Protein AF-0000000069512132 (afdb_homodimer)

Solvent-accessible surface area (backbone atoms only — not comparable to full-atom values): 9515 Å² total; per-residue (Å²): 123,60,66,70,59,33,70,72,21,71,64,34,9,31,38,46,29,32,8,50,53,46,25,52,49,53,36,51,76,68,58,42,34,44,98,55,66,64,95,67,75,49,72,70,19,46,54,50,8,50,50,52,43,54,51,47,52,51,54,52,52,51,51,43,52,49,51,50,48,51,50,54,52,51,52,51,51,52,56,56,60,69,65,59,77,78,83,125,124,60,65,68,59,34,71,73,21,71,62,34,9,32,38,45,28,31,8,50,52,46,26,52,50,52,36,51,75,69,57,43,34,43,97,56,67,65,98,66,77,50,72,69,20,44,52,50,8,49,50,53,44,55,52,49,50,52,55,51,52,52,52,44,52,48,51,50,49,51,49,52,51,51,53,51,51,53,58,55,59,70,64,58,77,76,82,125

Structure (mmCIF, N/CA/C/O backbone):
data_AF-0000000069512132-model_v1
#
loop_
_entity.id
_entity.type
_entity.pdbx_description
1 polymer 'Uncharacterized protein'
#
loop_
_atom_site.group_PDB
_atom_site.id
_atom_site.type_symbol
_atom_site.label_atom_id
_atom_site.label_alt_id
_atom_site.label_comp_id
_atom_site.label_asym_id
_atom_site.label_entity_id
_atom_site.label_seq_id
_atom_site.pdbx_PDB_ins_code
_atom_site.Cartn_x
_atom_site.Cartn_y
_atom_site.Cartn_z
_atom_site.occupancy
_atom_site.B_iso_or_equiv
_atom_site.auth_seq_id
_atom_site.auth_comp_id
_atom_site.auth_asym_id
_atom_site.auth_atom_id
_atom_site.pdbx_PDB_model_num
ATOM 1 N N . MET A 1 1 ? 1.785 -17.875 -20.531 1 40.47 1 MET A N 1
ATOM 2 C CA . MET A 1 1 ? 1.748 -17.5 -19.125 1 40.47 1 MET A CA 1
ATOM 3 C C . MET A 1 1 ? 1.136 -18.625 -18.281 1 40.47 1 MET A C 1
ATOM 5 O O . MET A 1 1 ? 0.124 -19.203 -18.672 1 40.47 1 MET A O 1
ATOM 9 N N . LYS A 1 2 ? 1.857 -19.266 -17.422 1 53.16 2 LYS A N 1
ATOM 10 C CA . LYS A 1 2 ? 1.132 -20.188 -16.578 1 53.16 2 LYS A CA 1
ATOM 11 C C . LYS A 1 2 ? 0.004 -19.5 -15.828 1 53.16 2 LYS A C 1
ATOM 13 O O . LYS A 1 2 ? 0.148 -18.344 -15.414 1 53.16 2 LYS A O 1
ATOM 18 N N . PRO A 1 3 ? -1.119 -20.031 -15.977 1 50.53 3 PRO A N 1
ATOM 19 C CA . PRO A 1 3 ? -2.316 -19.438 -15.383 1 50.53 3 PRO A CA 1
ATOM 20 C C . PRO A 1 3 ? -2.057 -18.844 -14 1 50.53 3 PRO A C 1
ATOM 22 O O . PRO A 1 3 ? -2.662 -17.844 -13.633 1 50.53 3 PRO A O 1
ATOM 25 N N . GLN A 1 4 ? -1.118 -19.531 -13.258 1 53.06 4 GLN A N 1
ATOM 26 C CA . GLN A 1 4 ? -0.819 -19.109 -11.898 1 53.06 4 GLN A CA 1
ATOM 27 C C . GLN A 1 4 ? -0.022 -17.797 -11.898 1 53.06 4 GLN A C 1
ATOM 29 O O . GLN A 1 4 ? 0.077 -17.125 -10.875 1 53.06 4 GLN A O 1
ATOM 34 N N . GLU A 1 5 ? 0.376 -17.5 -13.133 1 62.75 5 GLU A N 1
ATOM 35 C CA . GLU A 1 5 ? 1.254 -16.344 -13.234 1 62.75 5 GLU A CA 1
ATOM 36 C C . GLU A 1 5 ? 0.478 -15.094 -13.672 1 62.75 5 GLU A C 1
ATOM 38 O O . GLU A 1 5 ? 1.031 -13.992 -13.719 1 62.75 5 GLU A O 1
ATOM 43 N N . SER A 1 6 ? -0.869 -15.406 -13.883 1 72.88 6 SER A N 1
ATOM 44 C CA . SER A 1 6 ? -1.742 -14.289 -14.234 1 72.88 6 SER A CA 1
ATOM 45 C C . SER A 1 6 ? -1.989 -13.383 -13.039 1 72.88 6 SER A C 1
ATOM 47 O O . SER A 1 6 ? -2.141 -13.859 -11.906 1 72.88 6 SER A O 1
ATOM 49 N N . LEU A 1 7 ? -1.9 -12.125 -13.219 1 77.25 7 LEU A N 1
ATOM 50 C CA . LEU A 1 7 ? -2.201 -11.125 -12.195 1 77.25 7 LEU A CA 1
ATOM 51 C C . LEU A 1 7 ? -3.592 -11.352 -11.617 1 77.25 7 LEU A C 1
ATOM 53 O O . LEU A 1 7 ? -3.857 -10.977 -10.469 1 77.25 7 LEU A O 1
ATOM 57 N N . TYR A 1 8 ? -4.371 -12.125 -12.352 1 82.75 8 TYR A N 1
ATOM 58 C CA . TYR A 1 8 ? -5.766 -12.266 -11.938 1 82.75 8 TYR A CA 1
ATOM 59 C C . TYR A 1 8 ? -6.02 -13.641 -11.336 1 82.75 8 TYR A C 1
ATOM 61 O O . TYR A 1 8 ? -7.148 -13.953 -10.953 1 82.75 8 TYR A O 1
ATOM 69 N N . SER A 1 9 ? -4.961 -14.391 -11.242 1 86.81 9 SER A N 1
ATOM 70 C CA . SER A 1 9 ? -5.137 -15.695 -10.625 1 86.81 9 SER A CA 1
ATOM 71 C C . SER A 1 9 ? -5.402 -15.578 -9.133 1 86.81 9 SER A C 1
ATOM 73 O O . SER A 1 9 ? -5.008 -14.594 -8.5 1 86.81 9 SER A O 1
ATOM 75 N N . GLU A 1 10 ? -6.082 -16.594 -8.586 1 90.31 10 GLU A N 1
ATOM 76 C CA . GLU A 1 10 ? -6.355 -16.609 -7.152 1 90.31 10 GLU A CA 1
ATOM 77 C C . GLU A 1 10 ? -5.062 -16.594 -6.344 1 90.31 10 GLU A C 1
ATOM 79 O O . GLU A 1 10 ? -4.996 -15.984 -5.277 1 90.31 10 GLU A O 1
ATOM 84 N N . VAL A 1 11 ? -4.051 -17.25 -6.852 1 88.94 11 VAL A N 1
ATOM 85 C CA . VAL A 1 11 ? -2.754 -17.297 -6.184 1 88.94 11 VAL A CA 1
ATOM 86 C C . VAL A 1 11 ? -2.137 -15.906 -6.133 1 88.94 11 VAL A C 1
ATOM 88 O O . VAL A 1 11 ? -1.616 -15.484 -5.098 1 88.94 11 VAL A O 1
ATOM 91 N N . SER A 1 12 ? -2.199 -15.148 -7.234 1 90.44 12 SER A N 1
ATOM 92 C CA . SER A 1 12 ? -1.646 -13.797 -7.309 1 90.44 12 SER A CA 1
ATOM 93 C C . SER A 1 12 ? -2.426 -12.828 -6.422 1 90.44 12 SER A C 1
ATOM 95 O O . SER A 1 12 ? -1.834 -11.984 -5.75 1 90.44 12 SER A O 1
ATOM 97 N N . LYS A 1 13 ? -3.744 -13.023 -6.414 1 93.5 13 LYS A N 1
ATOM 98 C CA . LYS A 1 13 ? -4.594 -12.188 -5.578 1 93.5 13 LYS A CA 1
ATOM 99 C C . LYS A 1 13 ? -4.277 -12.383 -4.098 1 93.5 13 LYS A C 1
ATOM 101 O O . LYS A 1 13 ? -4.23 -11.422 -3.332 1 93.5 13 LYS A O 1
ATOM 106 N N . LEU A 1 14 ? -4.082 -13.633 -3.736 1 95.5 14 LEU A N 1
ATOM 107 C CA . LEU A 1 14 ? -3.746 -13.961 -2.355 1 95.5 14 LEU A CA 1
ATOM 108 C C . LEU A 1 14 ? -2.377 -13.406 -1.98 1 95.5 14 LEU A C 1
ATOM 110 O O . LEU A 1 14 ? -2.193 -12.883 -0.879 1 95.5 14 LEU A O 1
ATOM 114 N N . ARG A 1 15 ? -1.436 -13.516 -2.848 1 94.75 15 ARG A N 1
ATOM 115 C CA . ARG A 1 15 ? -0.086 -13.016 -2.602 1 94.75 15 ARG A CA 1
ATOM 116 C C . ARG A 1 15 ? -0.091 -11.508 -2.381 1 94.75 15 ARG A C 1
ATOM 118 O O . ARG A 1 15 ? 0.563 -11.008 -1.464 1 94.75 15 ARG A O 1
ATOM 125 N N . LEU A 1 16 ? -0.867 -10.805 -3.244 1 96.69 16 LEU A N 1
ATOM 126 C CA . LEU A 1 16 ? -0.93 -9.352 -3.08 1 96.69 16 LEU A CA 1
ATOM 127 C C . LEU A 1 16 ? -1.657 -8.984 -1.793 1 96.69 16 LEU A C 1
ATOM 129 O O . LEU A 1 16 ? -1.278 -8.023 -1.114 1 96.69 16 LEU A O 1
ATOM 133 N N . LYS A 1 17 ? -2.693 -9.742 -1.47 1 98 17 LYS A N 1
ATOM 134 C CA . LYS A 1 17 ? -3.369 -9.516 -0.197 1 98 17 LYS A CA 1
ATOM 135 C C . LYS A 1 17 ? -2.4 -9.648 0.974 1 98 17 LYS A C 1
ATOM 137 O O . LYS A 1 17 ? -2.365 -8.797 1.859 1 98 17 LYS A O 1
ATOM 142 N N . ASP A 1 18 ? -1.622 -10.688 1.004 1 98.06 18 ASP A N 1
ATOM 143 C CA . ASP A 1 18 ? -0.634 -10.914 2.055 1 98.06 18 ASP A CA 1
ATOM 144 C C . ASP A 1 18 ? 0.43 -9.82 2.051 1 98.06 18 ASP A C 1
ATOM 146 O O . ASP A 1 18 ? 0.897 -9.398 3.111 1 98.06 18 ASP A O 1
ATOM 150 N N . ALA A 1 19 ? 0.837 -9.359 0.875 1 98 19 ALA A N 1
ATOM 151 C CA . ALA A 1 19 ? 1.799 -8.266 0.747 1 98 19 ALA A CA 1
ATOM 152 C C . ALA A 1 19 ? 1.257 -6.98 1.367 1 98 19 ALA A C 1
ATOM 154 O O . ALA A 1 19 ? 1.981 -6.266 2.061 1 98 19 ALA A O 1
ATOM 155 N N . VAL A 1 20 ? -0.03 -6.75 1.13 1 98.44 20 VAL A N 1
ATOM 156 C CA . VAL A 1 20 ? -0.68 -5.555 1.654 1 98.44 20 VAL A CA 1
ATOM 157 C C . VAL A 1 20 ? -0.74 -5.625 3.178 1 98.44 20 VAL A C 1
ATOM 159 O O . VAL A 1 20 ? -0.528 -4.621 3.861 1 98.44 20 VAL A O 1
ATOM 162 N N . ILE A 1 21 ? -1.002 -6.789 3.705 1 98.12 21 ILE A N 1
ATOM 163 C CA . ILE A 1 21 ? -1.031 -6.98 5.152 1 98.12 21 ILE A CA 1
ATOM 164 C C . ILE A 1 21 ? 0.354 -6.711 5.734 1 98.12 21 ILE A C 1
ATOM 166 O O . ILE A 1 21 ? 0.486 -6.008 6.738 1 98.12 21 ILE A O 1
ATOM 170 N N . TYR A 1 22 ? 1.354 -7.223 5.137 1 98.44 22 TYR A N 1
ATOM 171 C CA . TYR A 1 22 ? 2.725 -7.012 5.59 1 98.44 22 TYR A CA 1
ATOM 172 C C . TYR A 1 22 ? 3.105 -5.539 5.5 1 98.44 22 TYR A C 1
ATOM 174 O O . TYR A 1 22 ? 3.688 -4.984 6.434 1 98.44 22 TYR A O 1
ATOM 182 N N . TYR A 1 23 ? 2.74 -4.922 4.367 1 98.5 23 TYR A N 1
ATOM 183 C CA . TYR A 1 23 ? 2.932 -3.498 4.109 1 98.5 23 TYR A CA 1
ATOM 184 C C . TYR A 1 23 ? 2.311 -2.656 5.219 1 98.5 23 TYR A C 1
ATOM 186 O O . TYR A 1 23 ? 2.957 -1.755 5.758 1 98.5 23 TYR A O 1
ATOM 194 N N . GLN A 1 24 ? 1.057 -2.979 5.605 1 98 24 GLN A N 1
ATOM 195 C CA . GLN A 1 24 ? 0.37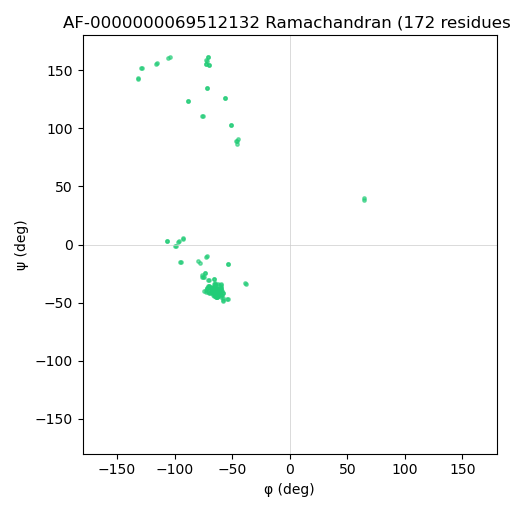9 -2.248 6.672 1 98 24 GLN A CA 1
ATOM 196 C C . GLN A 1 24 ? 1.073 -2.463 8.016 1 98 24 GLN A C 1
ATOM 198 O O . GLN A 1 24 ? 1.152 -1.544 8.828 1 98 24 GLN A O 1
ATOM 203 N N . GLY A 1 25 ? 1.535 -3.674 8.273 1 97.62 25 GLY A N 1
ATOM 204 C CA . GLY A 1 25 ? 2.311 -3.959 9.469 1 97.62 25 GLY A CA 1
ATOM 205 C C . GLY A 1 25 ? 3.57 -3.121 9.578 1 97.62 25 GLY A C 1
ATOM 206 O O . GLY A 1 25 ? 3.9 -2.627 10.664 1 97.62 25 GLY A O 1
ATOM 207 N N . LEU A 1 26 ? 4.285 -2.932 8.5 1 98.12 26 LEU A N 1
ATOM 208 C CA . LEU A 1 26 ? 5.492 -2.115 8.477 1 98.12 26 LEU A CA 1
ATOM 209 C C . LEU A 1 26 ? 5.172 -0.661 8.797 1 98.12 26 LEU A C 1
ATOM 211 O O . LEU A 1 26 ? 5.887 -0.019 9.578 1 98.12 26 LEU A O 1
ATOM 215 N N . LEU A 1 27 ? 4.055 -0.128 8.156 1 97.75 27 LEU A N 1
ATOM 216 C CA . LEU A 1 27 ? 3.643 1.243 8.43 1 97.75 27 LEU A CA 1
ATOM 217 C C . LEU A 1 27 ? 3.35 1.43 9.914 1 97.75 27 LEU A C 1
ATOM 219 O O . LEU A 1 27 ? 3.766 2.426 10.516 1 97.75 27 LEU A O 1
ATOM 223 N N . ALA A 1 28 ? 2.627 0.438 10.539 1 97.31 28 ALA A N 1
ATOM 224 C CA . ALA A 1 28 ? 2.242 0.51 11.945 1 97.31 28 ALA A CA 1
ATOM 225 C C . ALA A 1 28 ? 3.463 0.414 12.852 1 97.31 28 ALA A C 1
ATOM 227 O O . ALA A 1 28 ? 3.594 1.178 13.812 1 97.31 28 ALA A O 1
ATOM 228 N N . GLN A 1 29 ? 4.398 -0.44 12.547 1 97 29 GLN A N 1
ATOM 229 C CA . GLN A 1 29 ? 5.598 -0.66 13.352 1 97 29 GLN A CA 1
ATOM 230 C C . GLN A 1 29 ? 6.488 0.578 13.359 1 97 29 GLN A C 1
ATOM 232 O O . GLN A 1 29 ? 7.18 0.843 14.352 1 97 29 GLN A O 1
ATOM 237 N N . ASN A 1 30 ? 6.461 1.356 12.305 1 95.06 30 ASN A N 1
ATOM 238 C CA . ASN A 1 30 ? 7.293 2.551 12.195 1 95.06 30 ASN A CA 1
ATOM 239 C C . ASN A 1 30 ? 6.527 3.807 12.594 1 95.06 30 ASN A C 1
ATOM 241 O O . ASN A 1 30 ? 7.027 4.922 12.43 1 95.06 30 ASN A O 1
ATOM 245 N N . ASN A 1 31 ? 5.301 3.68 13.016 1 94.56 31 ASN A N 1
ATOM 246 C CA . ASN A 1 31 ? 4.469 4.766 13.523 1 94.56 31 ASN A CA 1
ATOM 247 C C . ASN A 1 31 ? 4.176 5.797 12.438 1 94.56 31 ASN A C 1
ATOM 249 O O . ASN A 1 31 ? 4.203 7 12.695 1 94.56 31 ASN A O 1
ATOM 253 N N . PHE A 1 32 ? 3.92 5.211 11.18 1 95.38 32 PHE A N 1
ATOM 254 C CA . PHE A 1 32 ? 3.648 6.102 10.062 1 95.38 32 PHE A CA 1
ATOM 255 C C . PHE A 1 32 ? 2.148 6.285 9.859 1 95.38 32 PHE A C 1
ATOM 257 O O . PHE A 1 32 ? 1.717 7.203 9.156 1 95.38 32 PHE A O 1
ATOM 264 N N . ILE A 1 33 ? 1.326 5.418 10.461 1 96.56 33 ILE A N 1
ATOM 265 C CA . ILE A 1 33 ? -0.119 5.523 10.297 1 96.56 33 ILE A CA 1
ATOM 266 C C . ILE A 1 33 ? -0.799 5.535 11.664 1 96.56 33 ILE A C 1
ATOM 268 O O . ILE A 1 33 ? -0.281 4.969 12.625 1 96.56 33 ILE A O 1
ATOM 272 N N . SER A 1 34 ? -1.932 6.164 11.719 1 95.94 34 SER A N 1
ATOM 273 C CA . SER A 1 34 ? -2.793 6.125 12.898 1 95.94 34 SER A CA 1
ATOM 274 C C . SER A 1 34 ? -3.477 4.77 13.039 1 95.94 34 SER A C 1
ATOM 276 O O . SER A 1 34 ? -3.615 4.035 12.055 1 95.94 34 SER A O 1
ATOM 278 N N . SER A 1 35 ? -3.846 4.449 14.242 1 94.75 35 SER A N 1
ATOM 279 C CA . SER A 1 35 ? -4.582 3.215 14.492 1 94.75 35 SER A CA 1
ATOM 280 C C . SER A 1 35 ? -6.027 3.324 14.008 1 94.75 35 SER A C 1
ATOM 282 O O . SER A 1 35 ? -6.652 2.318 13.672 1 94.75 35 SER A O 1
ATOM 284 N N . GLU A 1 36 ? -6.48 4.586 13.953 1 93.19 36 GLU A N 1
ATOM 285 C CA . GLU A 1 36 ? -7.859 4.828 13.531 1 93.19 36 GLU A CA 1
ATOM 286 C C . GLU A 1 36 ? -7.902 5.609 12.219 1 93.19 36 GLU A C 1
ATOM 288 O O . GLU A 1 36 ? -6.934 6.27 11.852 1 93.19 36 GLU A O 1
ATOM 293 N N . SER A 1 37 ? -9.023 5.426 11.547 1 93.44 37 SER A N 1
ATOM 294 C CA . SER A 1 37 ? -9.242 6.18 10.312 1 93.44 37 SER A CA 1
ATOM 295 C C . SER A 1 37 ? -10.25 7.297 10.523 1 93.44 37 SER A C 1
ATOM 297 O O . SER A 1 37 ? -10.969 7.316 11.531 1 93.44 37 SER A O 1
ATOM 299 N N . SER A 1 38 ? -10.242 8.234 9.672 1 91.75 38 SER A N 1
ATOM 300 C CA . SER A 1 38 ? -11.219 9.312 9.695 1 91.75 38 SER A CA 1
ATOM 301 C C . SER A 1 38 ? -12.602 8.82 9.266 1 91.75 38 SER A C 1
ATOM 303 O O . SER A 1 38 ? -12.719 7.77 8.625 1 91.75 38 SER A O 1
ATOM 305 N N . ALA A 1 39 ? -13.562 9.547 9.664 1 92.81 39 ALA A N 1
ATOM 306 C CA . ALA A 1 39 ? -14.93 9.242 9.242 1 92.81 39 ALA A CA 1
ATOM 307 C C . ALA A 1 39 ? -15.086 9.414 7.734 1 92.81 39 ALA A C 1
ATOM 309 O O . ALA A 1 39 ? -15.891 8.727 7.109 1 92.81 39 ALA A O 1
ATOM 310 N N . SER A 1 40 ? -14.344 10.398 7.211 1 94.44 40 SER A N 1
ATOM 311 C CA . SER A 1 40 ? -14.352 10.633 5.773 1 94.44 40 SER A CA 1
ATOM 312 C C . SER A 1 40 ? -12.93 10.773 5.227 1 94.44 40 SER A C 1
ATOM 314 O O . SER A 1 40 ? -12.07 11.375 5.871 1 94.44 40 SER A O 1
ATOM 316 N N . ILE A 1 41 ? -12.773 10.234 4.031 1 95.94 41 ILE A N 1
ATOM 317 C CA . ILE A 1 41 ? -11.469 10.289 3.385 1 95.94 41 ILE A CA 1
ATOM 318 C C . ILE A 1 41 ? -11.344 11.586 2.58 1 95.94 41 ILE A C 1
ATOM 320 O O . ILE A 1 41 ? -12.172 11.859 1.704 1 95.94 41 ILE A O 1
ATOM 324 N N . SER A 1 42 ? -10.281 12.375 2.916 1 93.81 42 SER A N 1
ATOM 325 C CA . SER A 1 42 ? -10.062 13.641 2.232 1 93.81 42 SER A CA 1
ATOM 326 C C . SER A 1 42 ? -9.602 13.422 0.795 1 93.81 42 SER A C 1
ATOM 328 O O . SER A 1 42 ? -9.133 12.336 0.445 1 93.81 42 SER A O 1
ATOM 330 N N . HIS A 1 43 ? -9.75 14.484 -0.05 1 95.19 43 HIS A N 1
ATOM 331 C CA . HIS A 1 43 ? -9.273 14.438 -1.427 1 95.19 43 HIS A CA 1
ATOM 332 C C . HIS A 1 43 ? -7.77 14.188 -1.48 1 95.19 43 HIS A C 1
ATOM 334 O O . HIS A 1 43 ? -7.289 13.43 -2.322 1 95.19 43 HIS A O 1
ATOM 340 N N . GLU A 1 44 ? -6.992 14.766 -0.528 1 92.31 44 GLU A N 1
ATOM 341 C CA . GLU A 1 44 ? -5.543 14.578 -0.466 1 92.31 44 GLU A CA 1
ATOM 342 C C . GLU A 1 44 ? -5.191 13.125 -0.174 1 92.31 44 GLU A C 1
ATOM 344 O O . GLU A 1 44 ? -4.266 12.57 -0.776 1 92.31 44 GLU A O 1
ATOM 349 N N . ALA A 1 45 ? -5.941 12.523 0.757 1 95.31 45 ALA A N 1
ATOM 350 C CA . ALA A 1 45 ? -5.723 11.117 1.082 1 95.31 45 ALA A CA 1
ATOM 351 C C . ALA A 1 45 ? -6.051 10.219 -0.11 1 95.31 45 ALA A C 1
ATOM 353 O O . ALA A 1 45 ? -5.348 9.242 -0.37 1 95.31 45 ALA A O 1
ATOM 354 N N . MET A 1 46 ? -7.098 10.625 -0.887 1 97.56 46 MET A N 1
ATOM 355 C CA . MET A 1 46 ? -7.473 9.852 -2.066 1 97.56 46 MET A CA 1
ATOM 356 C C . MET A 1 46 ? -6.375 9.898 -3.123 1 97.56 46 MET A C 1
ATOM 358 O O . MET A 1 46 ? -6.055 8.883 -3.744 1 97.56 46 MET A O 1
ATOM 362 N N . LEU A 1 47 ? -5.805 11.055 -3.318 1 96.5 47 LEU A N 1
ATOM 363 C CA . LEU A 1 47 ? -4.723 11.211 -4.285 1 96.5 47 LEU A CA 1
ATOM 364 C C . LEU A 1 47 ? -3.514 10.367 -3.889 1 96.5 47 LEU A C 1
ATOM 366 O O . LEU A 1 47 ? -2.896 9.719 -4.738 1 96.5 47 LEU A O 1
ATOM 370 N N . MET A 1 48 ? -3.203 10.359 -2.604 1 96.06 48 MET A N 1
ATOM 371 C CA . MET A 1 48 ? -2.09 9.555 -2.105 1 96.06 48 MET A CA 1
ATOM 372 C C . MET A 1 48 ? -2.367 8.07 -2.291 1 96.06 48 MET A C 1
ATOM 374 O O . MET A 1 48 ? -1.491 7.316 -2.725 1 96.06 48 MET A O 1
ATOM 378 N N . GLY A 1 49 ? -3.635 7.676 -1.969 1 98.19 49 GLY A N 1
ATOM 379 C CA . GLY A 1 49 ? -4.031 6.293 -2.176 1 98.19 49 GLY A CA 1
ATOM 380 C C . GLY A 1 49 ? -3.938 5.855 -3.627 1 98.19 49 GLY A C 1
ATOM 381 O O . GLY A 1 49 ? -3.539 4.727 -3.914 1 98.19 49 GLY A O 1
ATOM 382 N N . GLU A 1 50 ? -4.305 6.75 -4.566 1 98.19 50 GLU A N 1
ATOM 383 C CA . GLU A 1 50 ? -4.195 6.469 -5.992 1 98.19 50 GLU A CA 1
ATOM 384 C C . GLU A 1 50 ? -2.736 6.301 -6.41 1 98.19 50 GLU A C 1
ATOM 386 O O . GLU A 1 50 ? -2.418 5.445 -7.242 1 98.19 50 GLU A O 1
ATOM 391 N N . GLU A 1 51 ? -1.879 7.094 -5.863 1 97.5 51 GLU A N 1
ATOM 392 C CA . GLU A 1 51 ? -0.458 6.984 -6.18 1 97.5 51 GLU A CA 1
ATOM 393 C C . GLU A 1 51 ? 0.116 5.656 -5.699 1 97.5 51 GLU A C 1
ATOM 395 O O . GLU A 1 51 ? 0.87 5 -6.422 1 97.5 51 GLU A O 1
ATOM 400 N N . ILE A 1 52 ? -0.216 5.238 -4.496 1 98.38 52 ILE A N 1
ATOM 401 C CA . ILE A 1 52 ? 0.209 3.941 -3.975 1 98.38 52 ILE A CA 1
ATOM 402 C C . ILE A 1 52 ? -0.321 2.826 -4.871 1 98.38 52 ILE A C 1
ATOM 404 O O . ILE A 1 52 ? 0.4 1.873 -5.18 1 98.38 52 ILE A O 1
ATOM 408 N N . PHE A 1 53 ? -1.589 2.996 -5.352 1 98.44 53 PHE A N 1
ATOM 409 C CA . PHE A 1 53 ? -2.23 2.018 -6.219 1 98.44 53 PHE A CA 1
ATOM 410 C C . PHE A 1 53 ? -1.485 1.896 -7.543 1 98.44 53 PHE A C 1
ATOM 412 O O . PHE A 1 53 ? -1.151 0.792 -7.977 1 98.44 53 PHE A O 1
ATOM 419 N N . GLN A 1 54 ? -1.126 3.041 -8.141 1 97.81 54 GLN A N 1
ATOM 420 C CA . GLN A 1 54 ? -0.418 3.041 -9.414 1 97.81 54 GLN A CA 1
ATOM 421 C C . GLN A 1 54 ? 0.971 2.424 -9.273 1 97.81 54 GLN A C 1
ATOM 423 O O . GLN A 1 54 ? 1.417 1.681 -10.148 1 97.81 54 GLN A O 1
ATOM 428 N N . ASN A 1 55 ? 1.623 2.725 -8.164 1 97.19 55 ASN A N 1
ATOM 429 C CA . ASN A 1 55 ? 2.928 2.123 -7.914 1 97.19 55 ASN A CA 1
ATOM 430 C C . ASN A 1 55 ? 2.824 0.612 -7.73 1 97.19 55 ASN A C 1
ATOM 432 O O . ASN A 1 55 ? 3.709 -0.132 -8.156 1 97.19 55 ASN A O 1
ATOM 436 N N . THR A 1 56 ? 1.766 0.133 -7.059 1 97.62 56 THR A N 1
ATOM 437 C CA . THR A 1 56 ? 1.539 -1.298 -6.883 1 97.62 56 THR A CA 1
ATOM 438 C C . THR A 1 56 ? 1.317 -1.978 -8.234 1 97.62 56 THR A C 1
ATOM 440 O O . THR A 1 56 ? 1.848 -3.062 -8.484 1 97.62 56 THR A O 1
ATOM 443 N N . LEU A 1 57 ? 0.579 -1.302 -9.172 1 95.44 57 LEU A N 1
ATOM 444 C CA . LEU A 1 57 ? 0.369 -1.842 -10.516 1 95.44 57 LEU A CA 1
ATOM 445 C C . LEU A 1 57 ? 1.692 -1.977 -11.258 1 95.44 57 LEU A C 1
ATOM 447 O O . LEU A 1 57 ? 1.892 -2.936 -12.008 1 95.44 57 LEU A O 1
ATOM 451 N N . ALA A 1 58 ? 2.543 -0.988 -11.031 1 94.06 58 ALA A N 1
ATOM 452 C CA . ALA A 1 58 ? 3.855 -1.038 -11.672 1 94.06 58 ALA A CA 1
ATOM 453 C C . ALA A 1 58 ? 4.672 -2.219 -11.156 1 94.06 58 ALA A C 1
ATOM 455 O O . ALA A 1 58 ? 5.352 -2.895 -11.93 1 94.06 58 ALA A O 1
ATOM 456 N N . ILE A 1 59 ? 4.633 -2.504 -9.859 1 94.25 59 ILE A N 1
ATOM 457 C CA . ILE A 1 59 ? 5.305 -3.648 -9.258 1 94.25 59 ILE A CA 1
ATOM 458 C C . ILE A 1 59 ? 4.789 -4.941 -9.883 1 94.25 59 ILE A C 1
ATOM 460 O O . ILE A 1 59 ? 5.578 -5.812 -10.258 1 94.25 59 ILE A O 1
ATOM 464 N N . LEU A 1 60 ? 3.467 -5.082 -10.039 1 92.25 60 LEU A N 1
ATOM 465 C CA . LEU A 1 60 ? 2.838 -6.285 -10.578 1 92.25 60 LEU A CA 1
ATOM 466 C C . LEU A 1 60 ? 3.217 -6.484 -12.039 1 92.25 60 LEU A C 1
ATOM 468 O O . LEU A 1 60 ? 3.471 -7.613 -12.469 1 92.25 60 LEU A O 1
ATOM 472 N N . ALA A 1 61 ? 3.264 -5.414 -12.797 1 87.38 61 ALA A N 1
ATOM 473 C CA . ALA A 1 61 ? 3.627 -5.477 -14.211 1 87.38 61 ALA A CA 1
ATOM 474 C C . ALA A 1 61 ? 5.055 -5.988 -14.391 1 87.38 61 ALA A C 1
ATOM 476 O O . ALA A 1 61 ? 5.328 -6.777 -15.297 1 87.38 61 ALA A O 1
ATOM 477 N N . GLU A 1 62 ? 5.898 -5.551 -13.492 1 83.5 62 GLU A N 1
ATOM 478 C CA . GLU A 1 62 ? 7.293 -5.988 -13.539 1 83.5 62 GLU A CA 1
ATOM 479 C C . GLU A 1 62 ? 7.41 -7.484 -13.258 1 83.5 62 GLU A C 1
ATOM 481 O O . GLU A 1 62 ? 8.219 -8.18 -13.883 1 83.5 62 GLU A O 1
ATOM 486 N N . LYS A 1 63 ? 6.609 -7.953 -12.375 1 78.69 63 LYS A N 1
ATOM 487 C CA . LYS A 1 63 ? 6.652 -9.367 -12.008 1 78.69 63 LYS A CA 1
ATOM 488 C C . LYS A 1 63 ? 6.105 -10.242 -13.125 1 78.69 63 LYS A C 1
ATOM 490 O O . LYS A 1 63 ? 6.605 -11.352 -13.352 1 78.69 63 LYS A O 1
ATOM 495 N N . ILE A 1 64 ? 5.105 -9.852 -13.836 1 69.88 64 ILE A N 1
ATOM 496 C CA . ILE A 1 64 ? 4.555 -10.562 -14.984 1 69.88 64 ILE A CA 1
ATOM 497 C C . ILE A 1 64 ? 5.586 -10.602 -16.109 1 69.88 64 ILE A C 1
ATOM 499 O O . ILE A 1 64 ? 5.793 -11.641 -16.734 1 69.88 64 ILE A O 1
ATOM 503 N N . ILE A 1 65 ? 6.281 -9.539 -16.328 1 65.56 65 ILE A N 1
ATOM 504 C CA . ILE A 1 65 ? 7.285 -9.43 -17.375 1 65.56 65 ILE A CA 1
ATOM 505 C C . ILE A 1 65 ? 8.453 -10.359 -17.078 1 65.56 65 ILE A C 1
ATOM 507 O O . ILE A 1 65 ? 8.93 -11.086 -17.953 1 65.56 65 ILE A O 1
ATOM 511 N N . VAL A 1 66 ? 8.766 -10.445 -15.836 1 64.94 66 VAL A N 1
ATOM 512 C CA . VAL A 1 66 ? 9.891 -11.289 -15.43 1 64.94 66 VAL A CA 1
ATOM 513 C C . VAL A 1 66 ? 9.5 -12.766 -15.562 1 64.94 66 VAL A C 1
ATOM 515 O O . VAL A 1 66 ? 10.281 -13.57 -16.078 1 64.94 66 VAL A O 1
ATOM 518 N N . SER A 1 67 ? 8.305 -13.031 -15.18 1 66.88 67 SER A N 1
ATOM 519 C CA . SER A 1 67 ? 7.82 -14.398 -15.297 1 66.88 67 SER A CA 1
ATOM 520 C C . SER A 1 67 ? 7.766 -14.844 -16.75 1 66.88 67 SER A C 1
ATOM 522 O O . SER A 1 67 ? 8.18 -15.953 -17.094 1 66.88 67 SER A O 1
ATOM 524 N N . ASP A 1 68 ? 7.332 -13.969 -17.625 1 67.81 68 ASP A N 1
ATOM 525 C CA . ASP A 1 68 ? 7.254 -14.281 -19.047 1 67.81 68 ASP A CA 1
ATOM 526 C C . ASP A 1 68 ? 8.641 -14.469 -19.656 1 67.81 68 ASP A C 1
ATOM 528 O O . ASP A 1 68 ? 8.867 -15.391 -20.438 1 67.81 68 ASP A O 1
ATOM 532 N N . GLU A 1 69 ? 9.531 -13.68 -19.203 1 65.5 69 GLU A N 1
ATOM 533 C CA . GLU A 1 69 ? 10.906 -13.781 -19.703 1 65.5 69 GLU A CA 1
ATOM 534 C C . GLU A 1 69 ? 11.562 -15.078 -19.234 1 65.5 69 GLU A C 1
ATOM 536 O O . GLU A 1 69 ? 12.305 -15.711 -19.984 1 65.5 69 GLU A O 1
ATOM 541 N N . GLU A 1 70 ? 11.289 -15.391 -17.922 1 62.34 70 GLU A N 1
ATOM 542 C CA . GLU A 1 70 ? 11.805 -16.641 -17.375 1 62.34 70 GLU A CA 1
ATOM 543 C C . GLU A 1 70 ? 11.219 -17.844 -18.109 1 62.34 70 GLU A C 1
ATOM 545 O O . GLU A 1 70 ? 11.922 -18.828 -18.359 1 62.34 70 GLU A O 1
ATOM 550 N N . LEU A 1 71 ? 10.023 -17.734 -18.516 1 57.5 71 LEU A N 1
ATOM 551 C CA . LEU A 1 71 ? 9.375 -18.797 -19.281 1 57.5 71 LEU A CA 1
ATOM 552 C C . LEU A 1 71 ? 9.992 -18.906 -20.672 1 57.5 71 LEU A C 1
ATOM 554 O O . LEU A 1 71 ? 10.203 -20.016 -21.172 1 57.5 71 LEU A O 1
ATOM 558 N N . ILE A 1 72 ? 10.312 -17.734 -21.234 1 61.09 72 ILE A N 1
ATOM 559 C CA . ILE A 1 72 ? 10.93 -17.734 -22.562 1 61.09 72 ILE A CA 1
ATOM 560 C C . ILE A 1 72 ? 12.336 -18.344 -22.469 1 61.09 72 ILE A C 1
ATOM 562 O O . ILE A 1 72 ? 12.734 -19.125 -23.344 1 61.09 72 ILE A O 1
ATOM 566 N N . HIS A 1 73 ? 13.031 -18.031 -21.359 1 61.25 73 HIS A N 1
ATOM 567 C CA . HIS A 1 73 ? 14.391 -18.547 -21.188 1 61.25 73 HIS A CA 1
ATOM 568 C C . HIS A 1 73 ? 14.375 -20.047 -20.875 1 61.25 73 HIS A C 1
ATOM 570 O O . HIS A 1 73 ? 15.242 -20.781 -21.359 1 61.25 73 HIS A O 1
ATOM 576 N N . GLU A 1 74 ? 13.477 -20.484 -20.109 1 57.22 74 GLU A N 1
ATOM 577 C CA . GLU A 1 74 ? 13.359 -21.906 -19.781 1 57.22 74 GLU A CA 1
ATOM 578 C C . GLU A 1 74 ? 12.961 -22.719 -21 1 57.22 74 GLU A C 1
ATOM 580 O O . GLU A 1 74 ? 13.461 -23.828 -21.203 1 57.22 74 GLU A O 1
ATOM 585 N N . ASN A 1 75 ? 12.055 -22.188 -21.766 1 56.53 75 ASN A N 1
ATOM 586 C CA . ASN A 1 75 ? 11.648 -22.875 -23 1 56.53 75 ASN A CA 1
ATOM 587 C C . ASN A 1 75 ? 12.789 -22.953 -24 1 56.53 75 ASN A C 1
ATOM 589 O O . ASN A 1 75 ? 12.914 -23.938 -24.734 1 56.53 75 ASN A O 1
ATOM 593 N N . LYS A 1 76 ? 13.633 -21.922 -24.047 1 57.34 76 LYS A N 1
ATOM 594 C CA . LYS A 1 76 ? 14.781 -21.953 -24.953 1 57.34 76 LYS A CA 1
ATOM 595 C C . LYS A 1 76 ? 15.82 -22.969 -24.484 1 57.34 76 LYS A C 1
ATOM 597 O O . LYS A 1 76 ? 16.438 -23.656 -25.297 1 57.34 76 LYS A O 1
ATOM 602 N N . ARG A 1 77 ? 15.984 -23.109 -23.172 1 55.03 77 ARG A N 1
ATOM 603 C CA . ARG A 1 77 ? 16.938 -24.062 -22.641 1 55.03 77 ARG A CA 1
ATOM 604 C C . ARG A 1 77 ? 16.5 -25.5 -22.922 1 55.03 77 ARG A C 1
ATOM 606 O O . ARG A 1 77 ? 17.328 -26.359 -23.25 1 55.03 77 ARG A O 1
ATOM 613 N N . CYS A 1 78 ? 15.203 -25.75 -22.812 1 56.53 78 CYS A N 1
ATOM 614 C CA . CYS A 1 78 ? 14.688 -27.078 -23.062 1 56.53 78 CYS A CA 1
ATOM 615 C C . CYS A 1 78 ? 14.766 -27.438 -24.547 1 56.53 78 CYS A C 1
ATOM 617 O O . CYS A 1 78 ? 15.078 -28.562 -24.906 1 56.53 78 CYS A O 1
ATOM 619 N N . GLN A 1 79 ? 14.547 -26.469 -25.312 1 55.75 79 GLN A N 1
ATOM 620 C CA . GLN A 1 79 ? 14.625 -26.75 -26.75 1 55.75 79 GLN A CA 1
ATOM 621 C C . GLN A 1 79 ? 16.078 -27 -27.172 1 55.75 79 GLN A C 1
ATOM 623 O O . GLN A 1 79 ? 16.328 -27.844 -28.047 1 55.75 79 GLN A O 1
ATOM 628 N N . GLU A 1 80 ? 16.953 -26.344 -26.469 1 55.69 80 GLU A N 1
ATOM 629 C CA . GLU A 1 80 ? 18.359 -26.547 -26.812 1 55.69 80 GLU A CA 1
ATOM 630 C C . GLU A 1 80 ? 18.859 -27.891 -26.281 1 55.69 80 GLU A C 1
ATOM 632 O O . GLU A 1 80 ? 19.734 -28.5 -26.891 1 55.69 80 GLU A O 1
ATOM 637 N N . SER A 1 81 ? 18.219 -28.375 -25.203 1 55.66 81 SER A N 1
ATOM 638 C CA . SER A 1 81 ? 18.641 -29.656 -24.656 1 55.66 81 SER A CA 1
ATOM 639 C C . SER A 1 81 ? 18.156 -30.828 -25.516 1 55.66 81 SER A C 1
ATOM 641 O O . SER A 1 81 ? 18.75 -31.906 -25.5 1 55.66 81 SER A O 1
ATOM 643 N N . TYR A 1 82 ? 17.125 -30.734 -26.203 1 53.25 82 TYR A N 1
ATOM 644 C CA . TYR A 1 82 ? 16.578 -31.812 -27.016 1 53.25 82 TYR A CA 1
ATOM 645 C C . TYR A 1 82 ? 17.328 -31.922 -28.328 1 53.25 82 TYR A C 1
ATOM 647 O O . TYR A 1 82 ? 17.203 -32.938 -29.047 1 53.25 82 TYR A O 1
ATOM 655 N N . PHE A 1 83 ? 18.094 -30.938 -28.672 1 51.72 83 PHE A N 1
ATOM 656 C CA . PHE A 1 83 ? 18.797 -31.047 -29.938 1 51.72 83 PHE A CA 1
ATOM 657 C C . PHE A 1 83 ? 20.188 -31.641 -29.734 1 51.72 83 PHE A C 1
ATOM 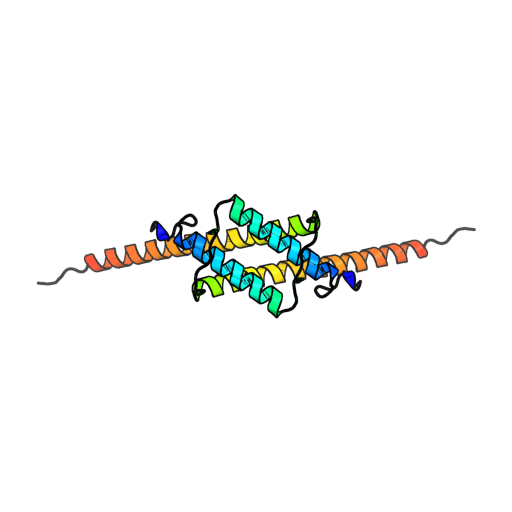659 O O . PHE A 1 83 ? 21 -31.656 -30.672 1 51.72 83 PHE A O 1
ATOM 666 N N . LEU A 1 84 ? 20.562 -32.062 -28.516 1 49.72 84 LEU A N 1
ATOM 667 C CA . LEU A 1 84 ? 21.844 -32.781 -28.5 1 49.72 84 LEU A CA 1
ATOM 668 C C . LEU A 1 84 ? 21.688 -34.188 -29.062 1 49.72 84 LEU A C 1
ATOM 670 O O . LEU A 1 84 ? 20.781 -34.938 -28.641 1 49.72 84 LEU A O 1
ATOM 674 N N . PRO A 1 85 ? 22.219 -34.531 -30.234 1 50.41 85 PRO A N 1
ATOM 675 C CA . PRO A 1 85 ? 22.234 -35.844 -30.859 1 50.41 85 PRO A CA 1
ATOM 676 C C . PRO A 1 85 ? 22.75 -36.938 -29.922 1 50.41 85 PRO A C 1
ATOM 678 O O . PRO A 1 85 ? 23.719 -36.719 -29.188 1 50.41 85 PRO A O 1
ATOM 681 N N . LYS A 1 86 ? 21.922 -37.812 -29.312 1 47.59 86 LYS A N 1
ATOM 682 C CA . LYS A 1 86 ? 22.422 -39.062 -28.75 1 47.59 86 LYS A CA 1
ATOM 683 C C . LYS A 1 86 ? 23.375 -39.781 -29.703 1 47.59 86 LYS A C 1
ATOM 685 O O . LYS A 1 86 ? 22.969 -40.156 -30.812 1 47.59 86 LYS A O 1
ATOM 690 N N . ASN A 1 87 ? 24.625 -39.594 -29.812 1 45.44 87 ASN A N 1
ATOM 691 C CA . ASN A 1 87 ? 25.547 -40.562 -30.422 1 45.44 87 ASN A CA 1
ATOM 692 C C . ASN A 1 87 ? 25.297 -41.969 -29.922 1 45.44 87 ASN A C 1
ATOM 694 O O . ASN A 1 87 ? 25.391 -42.25 -28.719 1 45.44 87 ASN A O 1
ATOM 698 N N . ILE A 1 88 ? 24.375 -42.719 -30.641 1 31.7 88 ILE A N 1
ATOM 699 C CA . ILE A 1 88 ? 24.547 -44.188 -30.641 1 31.7 88 ILE A CA 1
ATOM 700 C C . ILE A 1 88 ? 25.859 -44.562 -31.281 1 31.7 88 ILE A C 1
ATOM 702 O O . ILE A 1 88 ? 26.219 -44.031 -32.344 1 31.7 88 ILE A O 1
ATOM 706 N N . MET B 1 1 ? 9.484 23.828 9.125 1 40.41 1 MET B N 1
ATOM 707 C CA . MET B 1 1 ? 8.422 22.875 8.805 1 40.41 1 MET B CA 1
ATOM 708 C C . MET B 1 1 ? 7.23 23.078 9.727 1 40.41 1 MET B C 1
ATOM 710 O O . MET B 1 1 ? 7.395 23.234 10.938 1 40.41 1 MET B O 1
ATOM 714 N N . LYS B 1 2 ? 6.113 23.5 9.242 1 52.72 2 LYS B N 1
ATOM 715 C CA . LYS B 1 2 ? 5 23.484 10.188 1 52.72 2 LYS B CA 1
ATOM 716 C C . LYS B 1 2 ? 4.789 22.094 10.773 1 52.72 2 LYS B C 1
ATOM 718 O O . LYS B 1 2 ? 4.93 21.094 10.062 1 52.72 2 LYS B O 1
ATOM 723 N N . PRO B 1 3 ? 4.781 22.047 12.039 1 50.59 3 PRO B N 1
ATOM 724 C CA . PRO B 1 3 ? 4.668 20.766 12.758 1 50.59 3 PRO B CA 1
ATOM 725 C C . PRO B 1 3 ? 3.695 19.797 12.078 1 50.59 3 PRO B C 1
ATOM 727 O O . PRO B 1 3 ? 3.908 18.594 12.109 1 50.59 3 PRO B O 1
ATOM 730 N N . GLN B 1 4 ? 2.641 20.422 11.469 1 52.53 4 GLN B N 1
ATOM 731 C CA . GLN B 1 4 ? 1.606 19.609 10.844 1 52.53 4 GLN B CA 1
ATOM 732 C C . GLN B 1 4 ? 2.119 18.969 9.547 1 52.53 4 GLN B C 1
ATOM 734 O O . GLN B 1 4 ? 1.513 18.031 9.031 1 52.53 4 GLN B O 1
ATOM 739 N N . GLU B 1 5 ? 3.291 19.5 9.203 1 62.28 5 GLU B N 1
ATOM 740 C CA . GLU B 1 5 ? 3.826 19.062 7.914 1 62.28 5 GLU B CA 1
ATOM 741 C C . GLU B 1 5 ? 4.867 17.953 8.094 1 62.28 5 GLU B C 1
ATOM 743 O O . GLU B 1 5 ? 5.375 17.406 7.113 1 62.28 5 GLU B O 1
ATOM 748 N N . SER B 1 6 ? 5.043 17.688 9.445 1 72.06 6 SER B N 1
ATOM 749 C CA . SER B 1 6 ? 5.965 16.594 9.758 1 72.06 6 SER B CA 1
ATOM 750 C C . SER B 1 6 ? 5.355 15.242 9.414 1 72.06 6 SER B C 1
ATOM 752 O O . SER B 1 6 ? 4.16 15.016 9.617 1 72.06 6 SER B O 1
ATOM 754 N N . LEU B 1 7 ? 6.094 14.398 8.781 1 76.56 7 LEU B N 1
ATOM 755 C CA . LEU B 1 7 ? 5.691 13.039 8.461 1 76.56 7 LEU B CA 1
ATOM 756 C C . LEU B 1 7 ? 5.223 12.297 9.711 1 76.56 7 LEU B C 1
ATOM 758 O O . LEU B 1 7 ? 4.43 11.359 9.625 1 76.56 7 LEU B O 1
ATOM 762 N N . TYR B 1 8 ? 5.59 12.875 10.828 1 82.31 8 TYR B N 1
ATOM 763 C CA . TYR B 1 8 ? 5.312 12.156 12.07 1 82.31 8 TYR B CA 1
ATOM 764 C C . TYR B 1 8 ? 4.168 12.805 12.836 1 82.31 8 TYR B C 1
ATOM 766 O O . TYR B 1 8 ? 3.799 12.344 13.922 1 82.31 8 TYR B O 1
ATOM 774 N N . SER B 1 9 ? 3.617 13.805 12.25 1 86.44 9 SER B N 1
ATOM 775 C CA . SER B 1 9 ? 2.484 14.445 12.914 1 86.44 9 SER B CA 1
ATOM 776 C C . SER B 1 9 ? 1.253 13.547 12.891 1 86.44 9 SER B C 1
ATOM 778 O O . SER B 1 9 ? 1.118 12.688 12.008 1 86.44 9 SER B O 1
ATOM 780 N N . GLU B 1 10 ? 0.369 13.758 13.867 1 90.12 10 GLU B N 1
ATOM 781 C CA . GLU B 1 10 ? -0.876 13 13.922 1 90.12 10 GLU B CA 1
ATOM 782 C C . GLU B 1 10 ? -1.712 13.219 12.664 1 90.12 10 GLU B C 1
ATOM 784 O O . GLU B 1 10 ? -2.381 12.297 12.195 1 90.12 10 GLU B O 1
ATOM 789 N N . VAL B 1 11 ? -1.646 14.414 12.125 1 88.94 11 VAL B N 1
ATOM 790 C CA . VAL B 1 11 ? -2.391 14.742 10.922 1 88.94 11 VAL B CA 1
ATOM 791 C C . VAL B 1 11 ? -1.852 13.938 9.742 1 88.94 11 VAL B C 1
ATOM 793 O O . VAL B 1 11 ? -2.623 13.383 8.953 1 88.94 11 VAL B O 1
ATOM 796 N N . SER B 1 12 ? -0.547 13.828 9.609 1 90.44 12 SER B N 1
ATOM 797 C CA . SER B 1 12 ? 0.083 13.086 8.523 1 90.44 12 SER B CA 1
ATOM 798 C C . SER B 1 12 ? -0.177 11.586 8.648 1 90.44 12 SER B C 1
ATOM 800 O O . SER B 1 12 ? -0.44 10.906 7.656 1 90.44 12 SER B O 1
ATOM 802 N N . LYS B 1 13 ? -0.129 11.125 9.906 1 93.44 13 LYS B N 1
ATOM 803 C CA . LYS B 1 13 ? -0.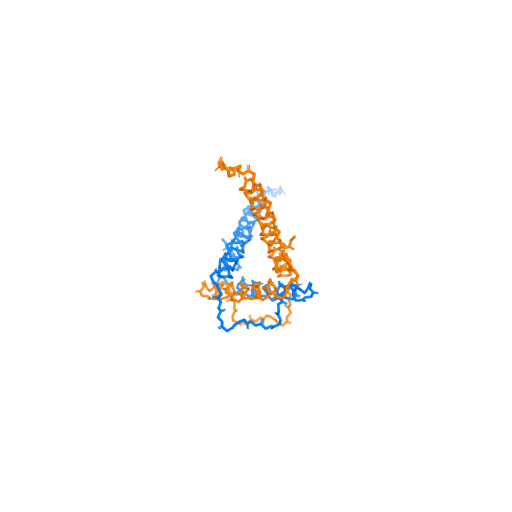395 9.711 10.164 1 93.44 13 LYS B CA 1
ATOM 804 C C . LYS B 1 13 ? -1.824 9.344 9.781 1 93.44 13 LYS B C 1
ATOM 806 O O . LYS B 1 13 ? -2.062 8.281 9.203 1 93.44 13 LYS B O 1
ATOM 811 N N . LEU B 1 14 ? -2.748 10.227 10.117 1 95.38 14 LEU B N 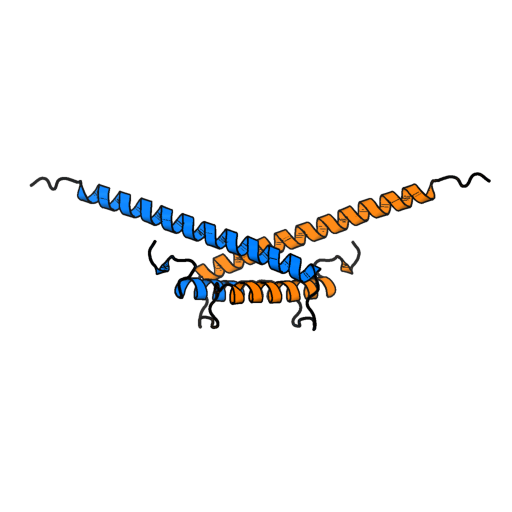1
ATOM 812 C CA . LEU B 1 14 ? -4.152 10.008 9.781 1 95.38 14 LEU B CA 1
ATOM 813 C C . LEU B 1 14 ? -4.367 10.055 8.273 1 95.38 14 LEU B C 1
ATOM 815 O O . LEU B 1 14 ? -5.117 9.242 7.727 1 95.38 14 LEU B O 1
ATOM 819 N N . ARG B 1 15 ? -3.734 10.961 7.613 1 94.62 15 ARG B N 1
ATOM 820 C CA . ARG B 1 15 ? -3.857 11.094 6.164 1 94.62 15 ARG B CA 1
ATOM 821 C C . ARG B 1 15 ? -3.357 9.836 5.457 1 94.62 15 ARG B C 1
ATOM 823 O O . ARG B 1 15 ? -4.004 9.336 4.531 1 94.62 15 ARG B O 1
ATOM 830 N N . LEU B 1 16 ? -2.193 9.328 5.934 1 96.62 16 LEU B N 1
ATOM 831 C CA . LEU B 1 16 ? -1.664 8.117 5.312 1 96.62 16 LEU B CA 1
ATOM 832 C C . LEU B 1 16 ? -2.555 6.918 5.613 1 96.62 16 LEU B C 1
ATOM 834 O O . LEU B 1 16 ? -2.75 6.055 4.754 1 96.62 16 LEU B O 1
ATOM 838 N N . LYS B 1 17 ? -3.08 6.879 6.832 1 97.94 17 LYS B N 1
ATOM 839 C CA . LYS B 1 17 ? -4.031 5.816 7.152 1 97.94 17 LYS B CA 1
ATOM 840 C C . LYS B 1 17 ? -5.223 5.84 6.203 1 97.94 17 LYS B C 1
ATOM 842 O O . LYS B 1 17 ? -5.613 4.801 5.664 1 97.94 17 LYS B O 1
ATOM 847 N N . ASP B 1 18 ? -5.812 6.973 5.988 1 98.06 18 ASP B N 1
ATOM 848 C CA . ASP B 1 18 ? -6.941 7.125 5.078 1 98.06 18 ASP B CA 1
ATOM 849 C C . ASP B 1 18 ? -6.543 6.785 3.643 1 98.06 18 ASP B C 1
ATOM 851 O O . ASP B 1 18 ? -7.328 6.203 2.895 1 98.06 18 ASP B O 1
ATOM 855 N N . ALA B 1 19 ? -5.332 7.152 3.223 1 98 19 ALA B N 1
ATOM 856 C CA . ALA B 1 19 ? -4.816 6.82 1.897 1 98 19 ALA B CA 1
ATOM 857 C C . ALA B 1 19 ? -4.715 5.309 1.71 1 98 19 ALA B C 1
ATOM 859 O O . ALA B 1 19 ? -5.07 4.785 0.653 1 98 19 ALA B O 1
ATOM 860 N N . VAL B 1 20 ? -4.262 4.633 2.785 1 98.5 20 VAL B N 1
ATOM 861 C CA . VAL B 1 20 ? -4.102 3.184 2.742 1 98.5 20 VAL B CA 1
ATOM 862 C C . VAL B 1 20 ? -5.473 2.518 2.627 1 98.5 20 VAL B C 1
ATOM 864 O O . VAL B 1 20 ? -5.633 1.542 1.89 1 98.5 20 VAL B O 1
ATOM 867 N N . ILE B 1 21 ? -6.449 3.057 3.309 1 98.19 21 ILE B N 1
ATOM 868 C CA . ILE B 1 21 ? -7.809 2.531 3.227 1 98.19 21 ILE B CA 1
ATOM 869 C C . ILE B 1 21 ? -8.344 2.701 1.807 1 98.19 21 ILE B C 1
ATOM 871 O O . ILE B 1 21 ? -8.922 1.771 1.238 1 98.19 21 ILE B O 1
ATOM 875 N N . TYR B 1 22 ? -8.156 3.826 1.241 1 98.44 22 TYR B N 1
ATOM 876 C CA . TYR B 1 22 ? -8.602 4.09 -0.124 1 98.44 22 TYR B CA 1
ATOM 877 C C . TYR B 1 22 ? -7.879 3.184 -1.115 1 98.44 22 TYR B C 1
ATOM 879 O O . TYR B 1 22 ? -8.508 2.604 -2.004 1 98.44 22 TYR B O 1
ATOM 887 N N . TYR B 1 23 ? -6.562 3.057 -0.946 1 98.5 23 TYR B N 1
ATOM 888 C CA . TYR B 1 23 ? -5.703 2.176 -1.727 1 98.5 23 TYR B CA 1
ATOM 889 C C . TYR B 1 23 ? -6.223 0.744 -1.708 1 98.5 23 TYR B C 1
ATOM 891 O O . TYR B 1 23 ? -6.352 0.109 -2.758 1 98.5 23 TYR B O 1
ATOM 899 N N . GLN B 1 24 ?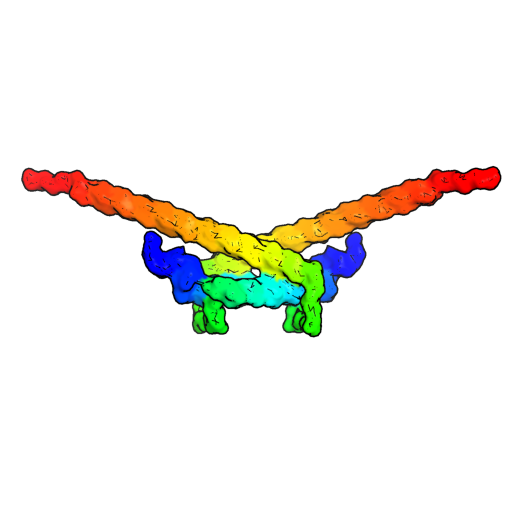 -6.586 0.229 -0.483 1 98 24 GLN B N 1
ATOM 900 C CA . GLN B 1 24 ? -7.117 -1.124 -0.36 1 98 24 GLN B CA 1
ATOM 901 C C . GLN B 1 24 ? -8.469 -1.249 -1.059 1 98 24 GLN B C 1
ATOM 903 O O . GLN B 1 24 ? -8.766 -2.283 -1.66 1 98 24 GLN B O 1
ATOM 908 N N . GLY B 1 25 ? -9.305 -0.227 -0.953 1 97.62 25 GLY B N 1
ATOM 909 C CA . GLY B 1 25 ? -10.57 -0.194 -1.669 1 97.62 25 GLY B CA 1
ATOM 910 C C . GLY B 1 25 ? -10.406 -0.302 -3.174 1 97.62 25 GLY B C 1
ATOM 911 O O . GLY B 1 25 ? -11.164 -1.018 -3.836 1 97.62 25 GLY B O 1
ATOM 912 N N . LEU B 1 26 ? -9.43 0.371 -3.756 1 98.19 26 LEU B N 1
ATOM 913 C CA . LEU B 1 26 ? -9.164 0.317 -5.188 1 98.19 26 LEU B CA 1
ATOM 914 C C . LEU B 1 26 ? -8.734 -1.086 -5.609 1 98.19 26 LEU B C 1
ATOM 916 O O . LEU B 1 26 ? -9.195 -1.596 -6.633 1 98.19 26 LEU B O 1
ATOM 920 N N . LEU B 1 27 ? -7.824 -1.714 -4.77 1 97.81 27 LEU B N 1
ATOM 921 C CA . LEU B 1 27 ? -7.395 -3.076 -5.07 1 97.81 27 LEU B CA 1
ATOM 922 C C . LEU B 1 27 ? -8.586 -4.027 -5.094 1 97.81 27 LEU B C 1
ATOM 924 O O . LEU B 1 27 ? -8.695 -4.863 -5.996 1 97.81 27 LEU B O 1
ATOM 928 N N . ALA B 1 28 ? -9.5 -3.895 -4.102 1 97.31 28 ALA B N 1
ATOM 929 C CA . ALA B 1 28 ? -10.664 -4.766 -3.982 1 97.31 28 ALA B CA 1
ATOM 930 C C . ALA B 1 28 ? -11.641 -4.543 -5.137 1 97.31 28 ALA B C 1
ATOM 932 O O . ALA B 1 28 ? -12.133 -5.5 -5.73 1 97.31 28 ALA B O 1
ATOM 933 N N . GLN B 1 29 ? -11.867 -3.316 -5.52 1 97.12 29 GLN B N 1
ATOM 934 C CA . GLN B 1 29 ? -12.805 -2.965 -6.582 1 97.12 29 GLN B CA 1
ATOM 935 C C . GLN B 1 29 ? -12.336 -3.5 -7.934 1 97.12 29 GLN B C 1
ATOM 937 O O . GLN B 1 29 ? -13.148 -3.828 -8.797 1 97.12 29 GLN B O 1
ATOM 942 N N . ASN B 1 30 ? -11.031 -3.617 -8.125 1 95.19 30 ASN B N 1
ATOM 943 C CA . ASN B 1 30 ? -10.469 -4.09 -9.383 1 95.19 30 ASN B CA 1
ATOM 944 C C . ASN B 1 30 ? -10.156 -5.582 -9.336 1 95.19 30 ASN B C 1
ATOM 946 O O . ASN B 1 30 ? -9.555 -6.129 -10.258 1 95.19 30 ASN B O 1
ATOM 950 N N . ASN B 1 31 ? -10.477 -6.254 -8.234 1 94.75 31 ASN B N 1
ATOM 951 C CA . ASN B 1 31 ? -10.336 -7.695 -8.07 1 94.75 31 ASN B CA 1
ATOM 952 C C . ASN B 1 31 ? -8.875 -8.125 -8.125 1 94.75 31 ASN B C 1
ATOM 954 O O . ASN B 1 31 ? -8.547 -9.148 -8.734 1 94.75 31 ASN B O 1
ATOM 958 N N . PHE B 1 32 ? -7.996 -7.207 -7.477 1 95.5 32 PHE B N 1
ATOM 959 C CA . PHE B 1 32 ? -6.57 -7.504 -7.488 1 95.5 32 PHE B CA 1
ATOM 960 C C . PHE B 1 32 ? -6.164 -8.25 -6.223 1 95.5 32 PHE B C 1
ATOM 962 O O . PHE B 1 32 ? -5.078 -8.836 -6.16 1 95.5 32 PHE B O 1
ATOM 969 N N . ILE B 1 33 ? -7.039 -8.258 -5.184 1 96.69 33 ILE B N 1
ATOM 970 C CA . ILE B 1 33 ? -6.691 -8.922 -3.936 1 96.69 33 ILE B CA 1
ATOM 971 C C . ILE B 1 33 ? -7.824 -9.867 -3.521 1 96.69 33 ILE B C 1
ATOM 973 O O . ILE B 1 33 ? -8.984 -9.625 -3.85 1 96.69 33 ILE B O 1
ATOM 977 N N . SER B 1 34 ? -7.445 -10.891 -2.822 1 95.94 34 SER B N 1
ATOM 978 C CA . SER B 1 34 ? -8.414 -11.797 -2.203 1 95.94 34 SER B CA 1
ATOM 979 C C . SER B 1 34 ? -9.086 -11.141 -1.002 1 95.94 34 SER B C 1
ATOM 981 O O . SER B 1 34 ? -8.555 -10.188 -0.424 1 95.94 34 SER B O 1
ATOM 983 N N . SER B 1 35 ? -10.266 -11.617 -0.686 1 94.75 35 SER B N 1
ATOM 984 C CA . SER B 1 35 ? -10.969 -11.125 0.494 1 94.75 35 SER B CA 1
ATOM 985 C C . SER B 1 35 ? -10.336 -11.648 1.776 1 94.75 35 SER B C 1
ATOM 987 O O . SER B 1 35 ? -10.422 -11.008 2.826 1 94.75 35 SER B O 1
ATOM 989 N N . GLU B 1 36 ? -9.656 -12.797 1.608 1 93.12 36 GLU B N 1
ATOM 990 C CA . GLU B 1 36 ? -9.031 -13.422 2.77 1 93.12 36 GLU B CA 1
ATOM 991 C C . GLU B 1 36 ? -7.512 -13.453 2.623 1 93.12 36 GLU B C 1
ATOM 993 O O . GLU B 1 36 ? -6.984 -13.375 1.51 1 93.12 36 GLU B O 1
ATOM 998 N N . SER B 1 37 ? -6.891 -13.5 3.777 1 93.25 37 SER B N 1
ATOM 999 C CA . SER B 1 37 ? -5.434 -13.633 3.785 1 93.25 37 SER B CA 1
ATOM 1000 C C . SER B 1 37 ? -5.008 -15.047 4.148 1 93.25 37 SER B C 1
ATOM 1002 O O . SER B 1 37 ? -5.816 -15.836 4.641 1 93.25 37 SER B O 1
ATOM 1004 N N . SER B 1 38 ? -3.828 -15.367 3.844 1 91.62 38 SER B N 1
ATOM 1005 C CA . SER B 1 38 ? -3.252 -16.656 4.223 1 91.62 38 SER B CA 1
ATOM 1006 C C . SER B 1 38 ? -2.951 -16.703 5.715 1 91.62 38 SER B C 1
ATOM 1008 O O . SER B 1 38 ? -2.855 -15.672 6.375 1 91.62 38 SER B O 1
ATOM 1010 N N . ALA B 1 39 ? -2.867 -17.906 6.188 1 92.5 39 ALA B N 1
ATOM 1011 C CA . ALA B 1 39 ? -2.488 -18.094 7.586 1 92.5 39 ALA B CA 1
ATOM 1012 C C . ALA B 1 39 ? -1.062 -17.625 7.84 1 92.5 39 ALA B C 1
ATOM 1014 O O . ALA B 1 39 ? -0.737 -17.172 8.945 1 92.5 39 ALA B O 1
ATOM 1015 N N . SER B 1 40 ? -0.23 -17.797 6.809 1 94.38 40 SER B N 1
ATOM 1016 C CA . SER B 1 40 ? 1.152 -17.344 6.895 1 94.38 40 SER B CA 1
ATOM 1017 C C . SER B 1 40 ? 1.548 -16.547 5.652 1 94.38 40 SER B C 1
ATOM 1019 O O . SER B 1 40 ? 1.165 -16.906 4.535 1 94.38 40 SER B O 1
ATOM 1021 N N . ILE B 1 41 ? 2.326 -15.531 5.906 1 95.81 41 ILE B N 1
ATOM 1022 C CA . ILE B 1 41 ? 2.785 -14.68 4.82 1 95.81 41 ILE B CA 1
ATOM 1023 C C . ILE B 1 41 ? 4.078 -15.242 4.234 1 95.81 41 ILE B C 1
ATOM 1025 O O . ILE B 1 41 ? 5.062 -15.43 4.953 1 95.81 41 ILE B O 1
ATOM 1029 N N . SER B 1 42 ? 4.043 -15.492 2.914 1 93.75 42 SER B N 1
ATOM 1030 C CA . SER B 1 42 ? 5.211 -16.047 2.238 1 93.75 42 SER B CA 1
ATOM 1031 C C . SER B 1 42 ? 6.328 -15.023 2.125 1 93.75 42 SER B C 1
ATOM 1033 O O . SER B 1 42 ? 6.086 -13.82 2.258 1 93.75 42 SER B O 1
ATOM 1035 N N . HIS B 1 43 ? 7.57 -15.516 1.884 1 95.25 43 HIS B N 1
ATOM 1036 C CA . HIS B 1 43 ? 8.711 -14.641 1.667 1 95.25 43 HIS B CA 1
ATOM 1037 C C . HIS B 1 43 ? 8.492 -13.734 0.461 1 95.25 43 HIS B C 1
ATOM 1039 O O . HIS B 1 43 ? 8.828 -12.547 0.498 1 95.25 43 HIS B O 1
ATOM 1045 N N . GLU B 1 44 ? 7.824 -14.242 -0.617 1 92.44 44 GLU B N 1
ATOM 1046 C CA . GLU B 1 44 ? 7.531 -13.461 -1.814 1 92.44 44 GLU B CA 1
ATOM 1047 C C . GLU B 1 44 ? 6.57 -12.32 -1.507 1 92.44 44 GLU B C 1
ATOM 1049 O O . GLU B 1 44 ? 6.75 -11.203 -1.99 1 92.44 44 GLU B O 1
ATOM 1054 N N . ALA B 1 45 ? 5.551 -12.633 -0.704 1 95.5 45 ALA B N 1
ATOM 1055 C CA . ALA B 1 45 ? 4.594 -11.602 -0.302 1 95.5 45 ALA B CA 1
ATOM 1056 C C . ALA B 1 45 ? 5.262 -10.531 0.553 1 95.5 45 ALA B C 1
ATOM 1058 O O . ALA B 1 45 ? 4.969 -9.344 0.413 1 95.5 45 ALA B O 1
ATOM 1059 N N . MET B 1 46 ? 6.242 -10.961 1.407 1 97.62 46 MET B N 1
ATOM 1060 C CA . MET B 1 46 ? 6.965 -10.008 2.244 1 97.62 46 MET B CA 1
ATOM 1061 C C . MET B 1 46 ? 7.805 -9.062 1.394 1 97.62 46 MET B C 1
ATOM 1063 O O . MET B 1 46 ? 7.852 -7.863 1.654 1 97.62 46 MET B O 1
ATOM 1067 N N . LEU B 1 47 ? 8.445 -9.609 0.399 1 96.62 47 LEU B N 1
ATOM 1068 C CA . LEU B 1 47 ? 9.258 -8.789 -0.492 1 96.62 47 LEU B 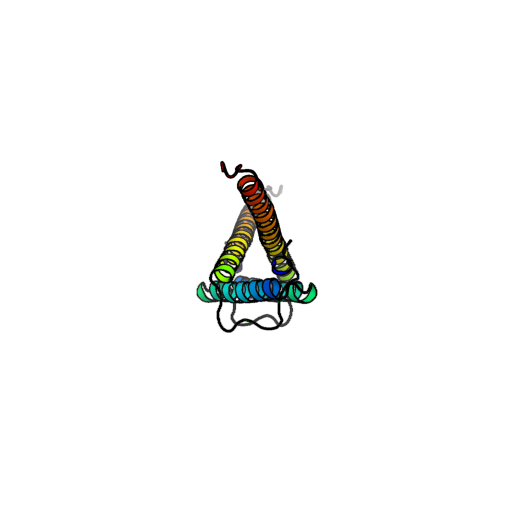CA 1
ATOM 1069 C C . LEU B 1 47 ? 8.391 -7.766 -1.229 1 96.62 47 LEU B C 1
ATOM 1071 O O . LEU B 1 47 ? 8.781 -6.605 -1.366 1 96.62 47 LEU B O 1
ATOM 1075 N N . MET B 1 48 ? 7.238 -8.195 -1.688 1 96.19 48 MET B N 1
ATOM 1076 C CA . MET B 1 48 ? 6.316 -7.289 -2.371 1 96.19 48 MET B CA 1
ATOM 1077 C C . MET B 1 48 ? 5.824 -6.199 -1.425 1 96.19 48 MET B C 1
ATOM 1079 O O . MET B 1 48 ? 5.766 -5.027 -1.799 1 96.19 48 MET B O 1
ATOM 1083 N N . GLY B 1 49 ? 5.48 -6.641 -0.161 1 98.25 49 GLY B N 1
ATOM 1084 C CA . GLY B 1 49 ? 5.066 -5.676 0.845 1 98.25 49 GLY B CA 1
ATOM 1085 C C . GLY B 1 49 ? 6.129 -4.641 1.154 1 98.25 49 GLY B C 1
ATOM 1086 O O . GLY B 1 49 ? 5.82 -3.465 1.354 1 98.25 49 GLY B O 1
ATOM 1087 N N . GLU B 1 50 ? 7.418 -5.059 1.188 1 98.19 50 GLU B N 1
ATOM 1088 C CA . GLU B 1 50 ? 8.531 -4.145 1.411 1 98.19 50 GLU B CA 1
ATOM 1089 C C . GLU B 1 50 ? 8.672 -3.15 0.26 1 98.19 50 GLU B C 1
ATOM 1091 O O . GLU B 1 50 ? 8.977 -1.977 0.478 1 98.19 50 GLU B O 1
ATOM 1096 N N . GLU B 1 51 ? 8.453 -3.619 -0.913 1 97.56 51 GLU B N 1
ATOM 1097 C CA . GLU B 1 51 ? 8.539 -2.738 -2.074 1 97.56 51 GLU B CA 1
ATOM 1098 C C . GLU B 1 51 ? 7.438 -1.678 -2.043 1 97.56 51 GLU B C 1
ATOM 1100 O O . GLU B 1 51 ? 7.695 -0.503 -2.316 1 97.56 51 GLU B O 1
ATOM 1105 N N . ILE B 1 52 ? 6.227 -2.039 -1.742 1 98.38 52 ILE B N 1
ATOM 1106 C CA . ILE B 1 52 ? 5.125 -1.093 -1.599 1 98.38 52 ILE B CA 1
ATOM 1107 C C . ILE B 1 52 ? 5.457 -0.077 -0.508 1 98.38 52 ILE B C 1
ATOM 1109 O O . ILE B 1 52 ? 5.215 1.121 -0.672 1 98.38 52 ILE B O 1
ATOM 1113 N N . PHE B 1 53 ? 6.094 -0.584 0.625 1 98.44 53 PHE B N 1
ATOM 1114 C CA . PHE B 1 53 ? 6.473 0.261 1.751 1 98.44 53 PHE B CA 1
ATOM 1115 C C . PHE B 1 53 ? 7.508 1.297 1.325 1 98.44 53 PHE B C 1
ATOM 1117 O O . PHE B 1 53 ? 7.344 2.49 1.592 1 98.44 53 PHE B O 1
ATOM 1124 N N . GLN B 1 54 ? 8.516 0.853 0.56 1 97.81 54 GLN B N 1
ATOM 1125 C CA . GLN B 1 54 ? 9.57 1.758 0.108 1 97.81 54 GLN B CA 1
ATOM 1126 C C . GLN B 1 54 ? 9.016 2.805 -0.855 1 97.81 54 GLN B C 1
ATOM 1128 O O . GLN B 1 54 ? 9.406 3.975 -0.796 1 97.81 54 GLN B O 1
ATOM 1133 N N . ASN B 1 55 ? 8.109 2.375 -1.723 1 97.12 55 ASN B N 1
ATOM 1134 C CA . ASN B 1 55 ? 7.477 3.32 -2.635 1 97.12 55 ASN B CA 1
ATOM 1135 C C . ASN B 1 55 ? 6.629 4.344 -1.884 1 97.12 55 ASN B C 1
ATOM 1137 O O . ASN B 1 55 ? 6.574 5.512 -2.268 1 97.12 55 ASN B O 1
ATOM 1141 N N . THR B 1 56 ? 5.922 3.904 -0.818 1 97.62 56 THR B N 1
ATOM 1142 C CA . THR B 1 56 ? 5.133 4.816 0.005 1 97.62 56 THR B CA 1
ATOM 1143 C C . THR B 1 56 ? 6.031 5.844 0.688 1 97.62 56 THR B C 1
ATOM 1145 O O . THR B 1 56 ? 5.695 7.027 0.744 1 97.62 56 THR B O 1
ATOM 1148 N N . LEU B 1 57 ? 7.254 5.418 1.155 1 95.31 57 LEU B N 1
ATOM 1149 C CA . LEU B 1 57 ? 8.203 6.34 1.766 1 95.31 57 LEU B CA 1
ATOM 1150 C C . LEU B 1 57 ? 8.664 7.391 0.76 1 95.31 57 LEU B C 1
ATOM 1152 O O . LEU B 1 57 ? 8.859 8.555 1.117 1 95.31 57 LEU B O 1
ATOM 1156 N N . ALA B 1 58 ? 8.836 6.926 -0.455 1 93.88 58 ALA B N 1
ATOM 1157 C CA . ALA B 1 58 ? 9.25 7.855 -1.502 1 93.88 58 ALA B CA 1
ATOM 1158 C C . ALA B 1 58 ? 8.164 8.906 -1.761 1 93.88 58 ALA B C 1
ATOM 1160 O O . ALA B 1 58 ? 8.469 10.086 -1.951 1 93.88 58 ALA B O 1
ATOM 1161 N N . ILE B 1 59 ? 6.891 8.516 -1.801 1 94.06 59 ILE B N 1
ATOM 1162 C CA . ILE B 1 59 ? 5.762 9.43 -1.961 1 94.06 59 ILE B CA 1
ATOM 1163 C C . ILE B 1 59 ? 5.773 10.461 -0.838 1 94.06 59 ILE B C 1
ATOM 1165 O O . ILE B 1 59 ? 5.621 11.656 -1.088 1 94.06 59 ILE B O 1
ATOM 1169 N N . LEU B 1 60 ? 5.98 10.031 0.442 1 92 60 LEU B N 1
ATOM 1170 C CA . LEU B 1 60 ? 5.965 10.898 1.61 1 92 60 LEU B CA 1
ATOM 1171 C C . LEU B 1 60 ? 7.125 11.891 1.565 1 92 60 LEU B C 1
ATOM 1173 O O . LEU B 1 60 ? 6.957 13.062 1.902 1 92 60 LEU B O 1
ATOM 1177 N N . ALA B 1 61 ? 8.273 11.43 1.144 1 86.94 61 ALA B N 1
ATOM 1178 C CA . ALA B 1 61 ? 9.453 12.281 1.048 1 86.94 61 ALA B CA 1
ATOM 1179 C C . ALA B 1 61 ? 9.234 13.414 0.044 1 86.94 61 ALA B C 1
ATOM 1181 O O . ALA B 1 61 ? 9.641 14.547 0.283 1 86.94 61 ALA B O 1
ATOM 1182 N N . GLU B 1 62 ? 8.578 13.062 -1.024 1 83.5 62 GLU B N 1
ATOM 1183 C CA . GLU B 1 62 ? 8.289 14.062 -2.049 1 83.5 62 GLU B CA 1
ATOM 1184 C C . GLU B 1 62 ? 7.336 15.133 -1.519 1 83.5 62 GLU B C 1
ATOM 1186 O O . GLU B 1 62 ? 7.484 16.312 -1.836 1 83.5 62 GLU B O 1
ATOM 1191 N N . LYS B 1 63 ? 6.418 14.734 -0.719 1 78.19 63 LYS B N 1
ATOM 1192 C CA . LYS B 1 63 ? 5.43 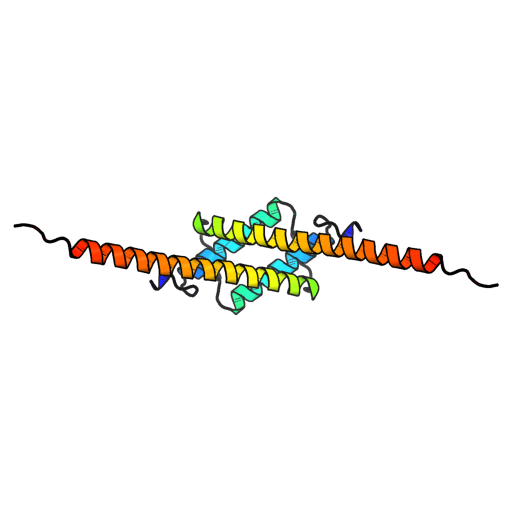15.664 -0.182 1 78.19 63 LYS B CA 1
ATOM 1193 C C . LYS B 1 63 ? 6.059 16.594 0.86 1 78.19 63 LYS B C 1
ATOM 1195 O O . LYS B 1 63 ? 5.707 17.766 0.945 1 78.19 63 LYS B O 1
ATOM 1200 N N . ILE B 1 64 ? 6.957 16.141 1.682 1 69.25 64 ILE B N 1
ATOM 1201 C CA . ILE B 1 64 ? 7.691 16.953 2.648 1 69.25 64 ILE B CA 1
ATOM 1202 C C . ILE B 1 64 ? 8.57 17.969 1.913 1 69.25 64 ILE B C 1
ATOM 1204 O O . ILE B 1 64 ? 8.625 19.141 2.287 1 69.25 64 ILE B O 1
ATOM 1208 N N . ILE B 1 65 ? 9.188 17.578 0.859 1 64.19 65 ILE B N 1
ATOM 1209 C CA . ILE B 1 65 ? 10.07 18.438 0.076 1 64.19 65 ILE B CA 1
ATOM 1210 C C . ILE B 1 65 ? 9.258 19.531 -0.59 1 64.19 65 ILE B C 1
ATOM 1212 O O . ILE B 1 65 ? 9.648 20.703 -0.562 1 64.19 65 ILE B O 1
ATOM 1216 N N . VAL B 1 66 ? 8.125 19.172 -1.007 1 64.06 66 VAL B N 1
ATOM 1217 C CA . VAL B 1 66 ? 7.266 20.156 -1.671 1 64.06 66 VAL B CA 1
ATOM 1218 C C . VAL B 1 66 ? 6.738 21.156 -0.649 1 64.06 66 VAL B C 1
ATOM 1220 O O . VAL B 1 66 ? 6.73 22.359 -0.901 1 64.06 66 VAL B O 1
ATOM 1223 N N . SER B 1 67 ? 6.391 20.641 0.477 1 65.56 67 SER B N 1
ATOM 1224 C CA . SER B 1 67 ? 5.902 21.516 1.535 1 65.56 67 SER B CA 1
ATOM 1225 C C . SER B 1 67 ? 6.988 22.484 1.99 1 65.56 67 SER B C 1
ATOM 1227 O O . SER B 1 67 ? 6.723 23.688 2.174 1 65.56 67 SER B O 1
ATOM 1229 N N . ASP B 1 68 ? 8.203 22 2.082 1 66.25 68 ASP B N 1
ATOM 1230 C CA . ASP B 1 68 ? 9.32 22.844 2.498 1 66.25 68 ASP B CA 1
ATOM 1231 C C . ASP B 1 68 ? 9.633 23.906 1.441 1 66.25 68 ASP B C 1
ATOM 1233 O O . ASP B 1 68 ? 9.883 25.062 1.772 1 66.25 68 ASP B O 1
ATOM 1237 N N . GLU B 1 69 ? 9.5 23.5 0.238 1 64.31 69 GLU B N 1
ATOM 1238 C CA . GLU B 1 69 ? 9.766 24.438 -0.853 1 64.31 69 GLU B CA 1
ATOM 1239 C C . GLU B 1 69 ? 8.688 25.516 -0.921 1 64.31 69 GLU B C 1
ATOM 1241 O O . GLU B 1 69 ? 8.992 26.672 -1.181 1 64.31 69 GLU B O 1
ATOM 1246 N N . GLU B 1 70 ? 7.426 25.031 -0.741 1 61.06 70 GLU B N 1
ATOM 1247 C CA . GLU B 1 70 ? 6.312 25.969 -0.714 1 61.06 70 GLU B CA 1
ATOM 1248 C C . GLU B 1 70 ? 6.453 26.953 0.446 1 61.06 70 GLU B C 1
ATOM 1250 O O . GLU B 1 70 ? 6.137 28.141 0.307 1 61.06 70 GLU B O 1
ATOM 1255 N N . LEU B 1 71 ? 6.973 26.469 1.511 1 56 71 LEU B N 1
ATOM 1256 C CA . LEU B 1 71 ? 7.227 27.328 2.668 1 56 71 LEU B CA 1
ATOM 1257 C C . LEU B 1 71 ? 8.344 28.328 2.371 1 56 71 LEU B C 1
ATOM 1259 O O . LEU B 1 71 ? 8.258 29.484 2.762 1 56 71 LEU B O 1
ATOM 1263 N N . ILE B 1 72 ? 9.336 27.844 1.639 1 58.84 72 ILE B N 1
ATOM 1264 C CA . ILE B 1 72 ? 10.438 28.734 1.27 1 58.84 72 ILE B CA 1
ATOM 1265 C C . ILE B 1 72 ? 9.938 29.797 0.3 1 58.84 72 ILE B C 1
ATOM 1267 O O . ILE B 1 72 ? 10.289 30.969 0.425 1 58.84 72 ILE B O 1
ATOM 1271 N N . HIS B 1 73 ? 9.016 29.375 -0.588 1 59.69 73 HIS B N 1
ATOM 1272 C CA . HIS B 1 73 ? 8.508 30.328 -1.567 1 59.69 73 HIS B CA 1
ATOM 1273 C C . HIS B 1 73 ? 7.543 31.312 -0.922 1 59.69 73 HIS B C 1
ATOM 1275 O O . HIS B 1 73 ? 7.531 32.5 -1.274 1 59.69 73 HIS B O 1
ATOM 1281 N N . GLU B 1 74 ? 6.746 30.859 -0.066 1 55.91 74 GLU B N 1
ATOM 1282 C CA . GLU B 1 74 ? 5.809 31.734 0.629 1 55.91 74 GLU B CA 1
ATOM 1283 C C . GLU B 1 74 ? 6.539 32.719 1.535 1 55.91 74 GLU B C 1
ATOM 1285 O O . GLU B 1 74 ? 6.164 33.906 1.622 1 55.91 74 GLU B O 1
ATOM 1290 N N . ASN B 1 75 ? 7.562 32.25 2.199 1 54.66 75 ASN B N 1
ATOM 1291 C CA . ASN B 1 75 ? 8.352 33.125 3.045 1 54.66 75 ASN B CA 1
ATOM 1292 C C . ASN B 1 75 ? 9.094 34.188 2.223 1 54.66 75 ASN B C 1
ATOM 1294 O O . ASN B 1 75 ? 9.266 35.312 2.664 1 54.66 75 ASN B O 1
ATOM 1298 N N . LYS B 1 76 ? 9.508 33.844 1.023 1 56.31 76 LYS B N 1
ATOM 1299 C CA . LYS B 1 76 ? 10.164 34.812 0.152 1 56.31 76 LYS B CA 1
ATOM 1300 C C . LYS B 1 76 ? 9.172 35.844 -0.368 1 56.31 76 LYS B C 1
ATOM 1302 O O . LYS B 1 76 ? 9.5 37.031 -0.476 1 56.31 76 LYS B O 1
ATOM 1307 N N . ARG B 1 77 ? 7.98 35.438 -0.631 1 54.44 77 ARG B N 1
ATOM 1308 C CA . ARG B 1 77 ? 6.961 36.375 -1.115 1 54.44 77 ARG B CA 1
ATOM 1309 C C . ARG B 1 77 ? 6.578 37.375 -0.034 1 54.44 77 ARG B C 1
ATOM 1311 O O . ARG B 1 77 ? 6.371 38.562 -0.322 1 54.44 77 ARG B O 1
ATOM 1318 N N . CYS B 1 78 ? 6.492 36.906 1.186 1 55.66 78 CYS B N 1
ATOM 1319 C CA . CYS B 1 78 ? 6.133 37.812 2.281 1 55.66 78 CYS B CA 1
ATOM 1320 C C . CYS B 1 78 ? 7.262 38.781 2.58 1 55.66 78 CYS B C 1
ATOM 1322 O O . CYS B 1 78 ? 7.008 39.938 2.881 1 55.66 78 CYS B O 1
ATOM 1324 N N . GLN B 1 79 ? 8.406 38.312 2.467 1 54.81 79 GLN B N 1
ATOM 1325 C CA . GLN B 1 79 ? 9.516 39.219 2.73 1 54.81 79 GLN B CA 1
ATOM 1326 C C . GLN B 1 79 ? 9.633 40.281 1.633 1 54.81 79 GLN B C 1
ATOM 1328 O O . GLN B 1 79 ? 9.969 41.438 1.906 1 54.81 79 GLN B O 1
ATOM 1333 N N . GLU B 1 80 ? 9.242 39.875 0.458 1 55.12 80 GLU B N 1
ATOM 1334 C CA . GLU B 1 80 ? 9.32 40.812 -0.634 1 55.12 80 GLU B CA 1
ATOM 1335 C C . GLU B 1 80 ? 8.172 41.844 -0.563 1 55.12 80 GLU B C 1
ATOM 1337 O O . GLU B 1 80 ? 8.32 43 -0.971 1 55.12 80 GLU B O 1
ATOM 1342 N N . SER B 1 81 ? 7.043 41.438 0.032 1 54.5 81 SER B N 1
ATOM 1343 C CA . SER B 1 81 ? 5.914 42.344 0.135 1 54.5 81 SER B CA 1
ATOM 1344 C C . SER B 1 81 ? 6.156 43.406 1.209 1 54.5 81 SER B C 1
ATOM 1346 O O . SER B 1 81 ? 5.609 44.5 1.138 1 54.5 81 SER B O 1
ATOM 1348 N N . TYR B 1 82 ? 6.887 43.188 2.188 1 52.12 82 TYR B N 1
ATOM 1349 C CA . TYR B 1 82 ? 7.141 44.125 3.262 1 52.12 82 TYR B CA 1
ATOM 1350 C C . TYR B 1 82 ? 8.164 45.188 2.836 1 52.12 82 TYR B C 1
ATOM 1352 O O . TYR B 1 82 ? 8.312 46.219 3.492 1 52.12 82 TYR B O 1
ATOM 1360 N N . PHE B 1 83 ? 8.859 44.906 1.767 1 51.12 83 PHE B N 1
ATOM 1361 C CA . PHE B 1 83 ? 9.859 45.906 1.374 1 51.12 83 PHE B CA 1
ATOM 1362 C C . PHE B 1 83 ? 9.281 46.875 0.375 1 51.12 83 PHE B C 1
ATOM 1364 O O . PHE B 1 83 ? 10.016 47.688 -0.209 1 51.12 83 PHE B O 1
ATOM 1371 N N . LEU B 1 84 ? 8 46.844 0.026 1 48.84 84 LEU B N 1
ATOM 1372 C CA . LEU B 1 84 ? 7.562 47.938 -0.811 1 48.84 84 LEU B CA 1
ATOM 1373 C C . LEU B 1 84 ? 7.383 49.219 0.019 1 48.84 84 LEU B C 1
ATOM 1375 O O . LEU B 1 84 ? 6.723 49.188 1.061 1 48.84 84 LEU B O 1
ATOM 1379 N N . PRO B 1 85 ? 8.203 50.219 -0.153 1 50.03 85 PRO B N 1
ATOM 1380 C CA . PRO B 1 85 ? 8.109 51.562 0.479 1 50.03 85 PRO B CA 1
ATOM 1381 C C . PRO B 1 85 ? 6.727 52.188 0.318 1 50.03 85 PRO B C 1
ATOM 1383 O O . PRO B 1 85 ? 6.141 52.125 -0.767 1 50.03 85 PRO B O 1
ATOM 1386 N N . LYS B 1 86 ? 5.848 52.219 1.308 1 46.91 86 LYS B N 1
ATOM 1387 C CA . LYS B 1 86 ? 4.73 53.156 1.298 1 46.91 86 LYS B CA 1
ATOM 1388 C C . LYS B 1 86 ? 5.199 54.562 0.922 1 46.91 86 LYS B C 1
ATOM 1390 O O . LYS B 1 86 ? 6.027 55.156 1.617 1 46.91 86 LYS B O 1
ATOM 1395 N N . ASN B 1 87 ? 5.293 55.062 -0.248 1 45.72 87 ASN B N 1
ATOM 1396 C CA . ASN B 1 87 ? 5.324 56.469 -0.569 1 45.72 87 ASN B CA 1
ATOM 1397 C C . ASN B 1 87 ? 4.254 57.25 0.197 1 45.72 87 ASN B C 1
ATOM 1399 O O . ASN B 1 87 ? 3.062 56.969 0.067 1 45.72 87 ASN B O 1
ATOM 1403 N N . ILE B 1 88 ? 4.633 57.75 1.398 1 31.38 88 ILE B N 1
ATOM 1404 C CA . ILE B 1 88 ? 3.957 58.969 1.868 1 31.38 88 ILE B CA 1
ATOM 1405 C C . ILE B 1 88 ? 4.23 60.125 0.905 1 31.38 88 ILE B C 1
ATOM 1407 O O . ILE B 1 88 ? 5.367 60.312 0.471 1 31.38 88 ILE 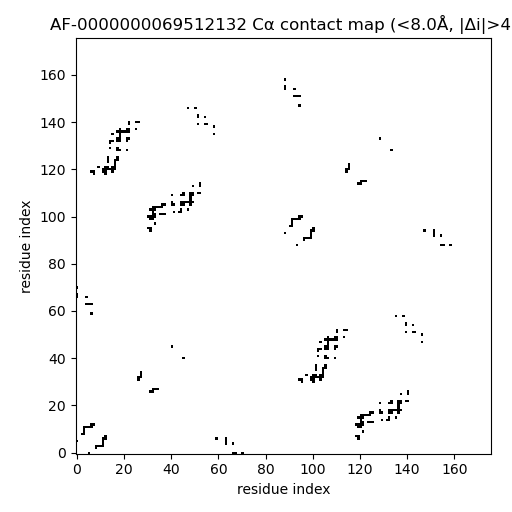B O 1
#

Organism: Araneus ventricosus (NCBI:txid182803)

Foldseek 3Di:
DPPCLDCPDPNNVVVVVVVVVVVVVVCVVVVNDDPDDDPDDDPVNVVVVVVVVVVVVVVSVVSSVVVVVVVVVVVVVVVVVVPPDPPD/DPPCLDCPDPNNVVVVVVVVVVVVVVCVVVVVDDPDDDPDDDPVNVVVVVVVVVVVVVVSVVSSVVVVVVVVVVVVVVVVVVPPDPPD

Radius of gyration: 23.59 Å; Cα contacts (8 Å, |Δi|>4): 176; chains: 2; bounding box: 40×103×45 Å

Sequence (176 aa):
MKPQESLYSEVSKLRLKDAVIYYQGLLAQNNFISSESSASISHEAMLMGEEIFQNTLAILAEKIIVSDEELIHENKRCQESYFLPKNIMKPQESLYSEVSKLRLKDAVIYYQGLLAQNNFISSESSASISHEAMLMGEEIFQNTLAILAEKIIVSDEELIHENKRCQESYFLPKNI

Secondary structure (DSSP, 8-state):
--GGGSTTSHHHHHHHHHHHHHHHHHHHHTT-S-SS--SS--HHHHHHHHHHHHHHHHHHHHHHHHHHHHHHHHHHHHHHHHTS----/--GGGSTTSHHHHHHHHHHHHHHHHHHHHTT-S-SS--SS--HHHHHHHHHHHHHHHHHHHHHHHHHHHHHHHHHHHHHHHHTS----

Nearest PDB structures (foldseek):
  5ln3-assembly1_N  TM=4.351E-01  e=2.424E+00  Homo sapiens
  5ln3-assembly1_N  TM=4.351E-01  e=1.967E+00  Homo sapiens

pLDDT: mean 80.9, std 19.31, range [31.38, 98.5]